Protein AF-A0A510UDM4-F1 (afdb_monomer)

Radius of gyration: 27.6 Å; Cα contacts (8 Å, |Δi|>4): 77; chains: 1; bounding box: 66×25×94 Å

Solvent-accessible surface area (backbone atoms only — not comparable to full-atom values): 9998 Å² total; per-residue (Å²): 141,76,92,75,86,78,80,75,85,73,79,57,67,63,74,60,50,50,60,53,49,51,52,50,52,50,39,50,48,54,46,50,49,54,48,52,52,51,48,54,51,49,53,55,50,52,53,49,51,53,50,49,52,50,52,49,52,55,44,66,68,38,94,79,64,41,73,66,65,49,45,69,53,44,54,62,54,51,53,54,48,51,52,51,46,50,54,45,21,74,74,70,74,47,72,51,63,56,72,64,62,54,49,49,68,64,55,47,61,65,54,48,72,72,46,95,63,71,42,70,58,55,52,50,56,49,49,49,53,53,55,49,46,37,51,52,44,48,50,50,51,50,68,68,40,52,66,53,48,39,53,44,54,53,60,76,40,39,66,61,50,50,48,52,51,49,52,53,51,51,60,60,72,77,107

Secondary structure (DSSP, 8-state):
------------THHHHHHHHHHHHHHHHHHHHHHHHHHHHHHHHHHHHHHHHHHHHHHHHSTT--HHHHHHHHHHHHHHHHHHHHHHHHHHSS-SS-HHHHHHHHHHHHHHHH--S-HHHHHHHHHHHHHHHHHHHHHHHHHHHHHHHHHHHHHHTHHHHHHHHHHHHHHHH--

Foldseek 3Di:
DDDDPPPPPPVPVCLVVVLVVVLLVVLLVVLVVLLVVLVVLLVVLLVLLVVLLVVLVVLLPPPPRDPVVNCVSLVVSLVVSVVSQVVSCVSLVFGLADPVLSVCSNPVSVVLSVDPDPSVVVSVVSSVVRNVSNVVRSVVSCVPCSVVSSVVVCVVCVVVSVVVSVVSVVVVVVD

Organism: Aliivibrio fischeri (NCBI:txid668)

pLDDT: mean 77.47, std 11.86, range [38.47, 91.38]

Sequence (175 aa):
MTDLITSSNSFHPTLFLTPLGWIFVLAVNIVGFRRAELSRIKDKVFSQVEELFVDIKDKISERSCTENSLDDLLAPRITLLELRVNQFVRKSGFELLSSESISEMRDKPFQWLNETGNFERMISDFEYKILEEIEKKYSKWLFERWWQSAFRIIKDNWKSIAIVVMCLLFSLYLF

Structure (mmCIF, N/CA/C/O backbone):
data_AF-A0A510UDM4-F1
#
_entry.id   AF-A0A510UDM4-F1
#
loop_
_atom_site.group_PDB
_atom_site.id
_atom_site.type_symbol
_atom_site.label_atom_id
_atom_site.label_alt_id
_atom_site.label_comp_id
_atom_site.label_asym_id
_atom_site.label_entity_id
_atom_site.label_seq_id
_atom_site.pdbx_PDB_ins_code
_atom_site.Cartn_x
_atom_site.Cartn_y
_atom_site.Cartn_z
_atom_site.occupancy
_atom_site.B_iso_or_equiv
_atom_site.auth_seq_id
_atom_site.auth_comp_id
_atom_site.auth_asym_id
_atom_site.auth_atom_id
_atom_site.pdbx_PDB_model_num
ATOM 1 N N . MET A 1 1 ? 41.902 14.100 -64.615 1.00 40.62 1 MET A N 1
ATOM 2 C CA . MET A 1 1 ? 42.326 12.807 -64.035 1.00 40.62 1 MET A CA 1
ATOM 3 C C . MET A 1 1 ? 43.106 13.147 -62.781 1.00 40.62 1 MET A C 1
ATOM 5 O O . MET A 1 1 ? 44.174 13.712 -62.918 1.00 40.62 1 MET A O 1
ATOM 9 N N . THR A 1 2 ? 42.615 12.982 -61.565 1.00 38.47 2 THR A N 1
ATOM 10 C CA . THR A 1 2 ? 41.546 12.121 -61.051 1.00 38.47 2 THR A CA 1
ATOM 11 C C . THR A 1 2 ? 41.068 12.735 -59.741 1.00 38.47 2 THR A C 1
ATOM 13 O O . THR A 1 2 ? 41.872 12.903 -58.826 1.00 38.47 2 THR A O 1
ATOM 16 N N . ASP A 1 3 ? 39.775 13.041 -59.659 1.00 41.97 3 ASP A N 1
ATOM 17 C CA . ASP A 1 3 ? 39.080 13.149 -58.384 1.00 41.97 3 ASP A CA 1
ATOM 18 C C . ASP A 1 3 ? 39.199 11.805 -57.665 1.00 41.97 3 ASP A C 1
ATOM 20 O O . ASP A 1 3 ? 38.867 10.762 -58.230 1.00 41.97 3 ASP A O 1
ATOM 24 N N . LEU A 1 4 ? 39.681 11.815 -56.428 1.00 40.34 4 LEU A N 1
ATOM 25 C CA . LEU A 1 4 ? 39.532 10.683 -55.523 1.00 40.34 4 LEU A CA 1
ATOM 26 C C . LEU A 1 4 ? 39.230 11.235 -54.139 1.00 40.34 4 LEU A C 1
ATOM 28 O O . LEU A 1 4 ? 40.093 11.473 -53.301 1.00 40.34 4 LEU A O 1
ATOM 32 N N . ILE A 1 5 ? 37.932 11.476 -53.981 1.00 47.09 5 ILE A N 1
ATOM 33 C CA . ILE A 1 5 ? 37.200 11.613 -52.733 1.00 47.09 5 ILE A CA 1
ATOM 34 C C . ILE A 1 5 ? 37.574 10.415 -51.852 1.00 47.09 5 ILE A C 1
ATOM 36 O O . ILE A 1 5 ? 37.027 9.324 -51.998 1.00 47.09 5 ILE A O 1
ATOM 40 N N . THR A 1 6 ? 38.510 10.597 -50.927 1.00 40.25 6 THR A N 1
ATOM 41 C CA . THR A 1 6 ? 38.659 9.699 -49.782 1.00 40.25 6 THR A CA 1
ATOM 42 C C . THR A 1 6 ? 37.684 10.154 -48.708 1.00 40.25 6 THR A C 1
ATOM 44 O O . THR A 1 6 ? 38.025 10.844 -47.753 1.00 40.25 6 THR A O 1
ATOM 47 N N . SER A 1 7 ? 36.427 9.752 -48.902 1.00 45.44 7 SER A N 1
ATOM 48 C CA . SER A 1 7 ? 35.454 9.602 -47.825 1.00 45.44 7 SER A CA 1
ATOM 49 C C . SER A 1 7 ? 36.038 8.622 -46.802 1.00 45.44 7 SER A C 1
ATOM 51 O O . SER A 1 7 ? 36.000 7.404 -46.985 1.00 45.44 7 SER A O 1
ATOM 53 N N . SER A 1 8 ? 36.663 9.143 -45.746 1.00 45.59 8 SER A N 1
ATOM 54 C CA . SER A 1 8 ? 36.931 8.355 -44.552 1.00 45.59 8 SER A CA 1
ATOM 55 C C . SER A 1 8 ? 35.665 8.386 -43.703 1.00 45.59 8 SER A C 1
ATOM 57 O O . SER A 1 8 ? 35.345 9.372 -43.047 1.00 45.59 8 SER A O 1
ATOM 59 N N . ASN A 1 9 ? 34.916 7.285 -43.755 1.00 51.34 9 ASN A N 1
ATOM 60 C CA . ASN A 1 9 ? 33.795 6.988 -42.871 1.00 51.34 9 ASN A CA 1
ATOM 61 C C . ASN A 1 9 ? 34.248 7.038 -41.399 1.00 51.34 9 ASN A C 1
ATOM 63 O O . ASN A 1 9 ? 34.577 6.013 -40.800 1.00 51.34 9 ASN A O 1
ATOM 67 N N . SER A 1 10 ? 34.269 8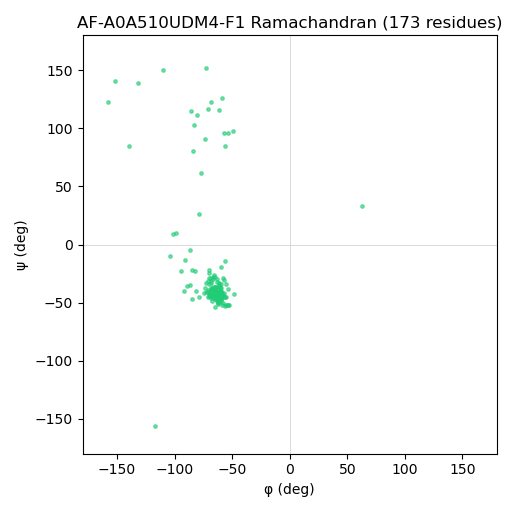.223 -40.791 1.00 50.19 10 SER A N 1
ATOM 68 C CA . SER A 1 10 ? 34.348 8.368 -39.344 1.00 50.19 10 SER A CA 1
ATOM 69 C C . SER A 1 10 ? 32.982 7.999 -38.776 1.00 50.19 10 SER A C 1
ATOM 71 O O . SER A 1 10 ? 32.087 8.837 -38.674 1.00 50.19 10 SER A O 1
ATOM 73 N N . PHE A 1 11 ? 32.805 6.719 -38.442 1.00 54.66 11 PHE A N 1
ATOM 74 C CA . PHE A 1 11 ? 31.681 6.236 -37.643 1.00 54.66 11 PHE A CA 1
ATOM 75 C C . PHE A 1 11 ? 31.634 7.045 -36.339 1.00 54.66 11 PHE A C 1
ATOM 77 O O . PHE A 1 11 ? 32.37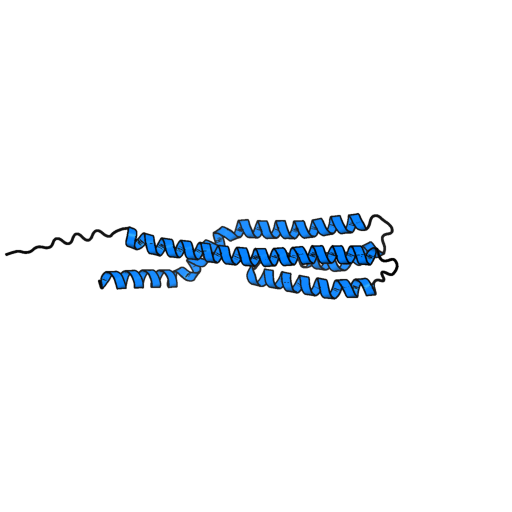7 6.773 -35.396 1.00 54.66 11 PHE A O 1
ATOM 84 N N . HIS A 1 12 ? 30.809 8.092 -36.299 1.00 57.00 12 HIS A N 1
ATOM 85 C CA . HIS A 1 12 ? 30.703 8.953 -35.132 1.00 57.00 12 HIS A CA 1
ATOM 86 C C . HIS A 1 12 ? 30.002 8.173 -34.006 1.00 57.00 12 HIS A C 1
ATOM 88 O O . HIS A 1 12 ? 28.824 7.833 -34.147 1.00 57.00 12 HIS A O 1
ATOM 94 N N . PRO A 1 13 ? 30.668 7.904 -32.865 1.00 60.28 13 PRO A N 1
ATOM 95 C CA . PRO A 1 13 ? 30.076 7.144 -31.758 1.00 60.28 13 PRO A CA 1
ATOM 96 C C . PRO A 1 13 ? 28.814 7.816 -31.186 1.00 60.28 13 PRO A C 1
ATOM 98 O O . PRO A 1 13 ? 27.973 7.161 -30.572 1.00 60.28 13 PRO A O 1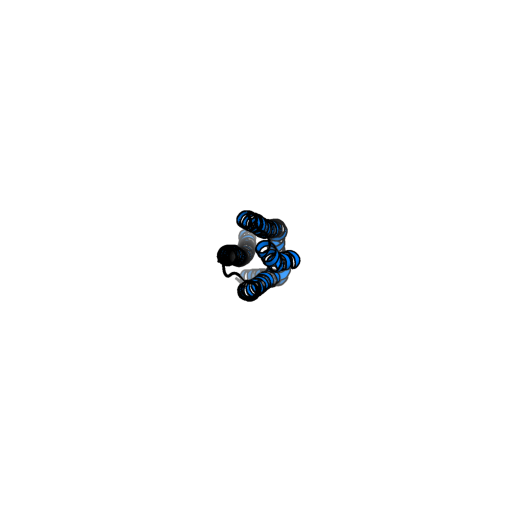
ATOM 101 N N . THR A 1 14 ? 28.637 9.115 -31.445 1.00 61.19 14 THR A N 1
ATOM 102 C CA . THR A 1 14 ? 27.460 9.909 -31.079 1.00 61.19 14 THR A CA 1
ATOM 103 C C . THR A 1 14 ? 26.170 9.436 -31.757 1.00 61.19 14 THR A C 1
ATOM 105 O O . THR A 1 14 ? 25.110 9.542 -31.141 1.00 61.19 14 THR A O 1
ATOM 108 N N . LEU A 1 15 ? 26.230 8.849 -32.960 1.00 62.28 15 LEU A N 1
ATOM 109 C CA . LEU A 1 15 ? 25.051 8.331 -33.673 1.00 62.28 15 LEU A CA 1
ATOM 110 C C . LEU A 1 15 ? 24.437 7.102 -32.990 1.00 62.28 15 LEU A C 1
ATOM 112 O O . LEU A 1 15 ? 23.227 6.907 -33.051 1.00 62.28 15 LEU A O 1
ATOM 116 N N . PHE A 1 16 ? 25.251 6.314 -32.284 1.00 63.19 16 PHE A N 1
ATOM 117 C CA . PHE A 1 16 ? 24.788 5.154 -31.519 1.00 63.19 16 PHE A CA 1
ATOM 118 C C . PHE A 1 16 ? 24.468 5.516 -30.069 1.00 63.19 16 PHE A C 1
ATOM 120 O O . PHE A 1 16 ? 23.457 5.062 -29.531 1.00 63.19 16 PHE A O 1
ATOM 127 N N . LEU A 1 17 ? 25.289 6.364 -29.438 1.00 67.88 17 LEU A N 1
ATOM 128 C CA . LEU A 1 17 ? 25.085 6.756 -28.041 1.00 67.88 17 LEU A CA 1
ATOM 129 C C . LEU A 1 17 ? 23.786 7.540 -27.827 1.00 67.88 17 LEU A C 1
ATOM 131 O O . LEU A 1 17 ? 23.135 7.363 -26.802 1.00 67.88 17 LEU A O 1
ATOM 135 N N . THR A 1 18 ? 23.401 8.393 -28.777 1.00 74.19 18 THR A N 1
ATOM 136 C CA . THR A 1 18 ? 22.235 9.275 -28.623 1.00 74.19 18 THR A CA 1
ATOM 137 C C . THR A 1 18 ? 20.907 8.508 -28.529 1.00 74.19 18 THR A C 1
ATOM 139 O O . THR A 1 18 ? 20.195 8.700 -27.541 1.00 74.19 18 THR A O 1
ATOM 142 N N . PRO A 1 19 ? 20.544 7.608 -29.467 1.00 73.25 19 PRO A N 1
ATOM 143 C CA . PRO A 1 19 ? 19.304 6.836 -29.354 1.00 73.25 19 PRO A CA 1
ATOM 144 C C . PRO A 1 19 ? 19.315 5.881 -28.154 1.00 73.25 19 PRO A C 1
ATOM 146 O O . PRO A 1 19 ? 18.302 5.768 -27.465 1.00 73.25 19 PRO A O 1
ATOM 149 N N . LEU A 1 20 ? 20.457 5.251 -27.844 1.00 71.62 20 LEU A N 1
ATOM 150 C CA . LEU A 1 20 ? 20.612 4.425 -26.639 1.00 71.62 20 LEU A CA 1
ATOM 151 C C . LEU A 1 20 ? 20.372 5.234 -25.356 1.00 71.62 20 LEU A C 1
ATOM 153 O O . LEU A 1 20 ? 19.682 4.761 -24.452 1.00 71.62 20 LEU A O 1
ATOM 157 N N . GLY A 1 21 ? 20.877 6.468 -25.301 1.00 76.44 21 GLY A N 1
ATOM 158 C CA . GLY A 1 21 ? 20.623 7.404 -24.210 1.00 76.44 21 GLY A CA 1
ATOM 159 C C . GLY A 1 21 ? 19.135 7.725 -24.052 1.00 76.44 21 GLY A C 1
ATOM 160 O O . GLY A 1 21 ? 18.607 7.639 -22.946 1.00 76.44 21 GLY A O 1
ATOM 161 N N . TRP A 1 22 ? 18.424 8.006 -25.148 1.00 79.00 22 TRP A N 1
ATOM 162 C CA . TRP A 1 22 ? 16.976 8.257 -25.114 1.00 79.00 22 TRP A CA 1
ATOM 163 C C . TRP A 1 22 ? 16.165 7.041 -24.665 1.00 79.00 22 TRP A C 1
ATOM 165 O O . TRP A 1 22 ? 15.235 7.185 -23.872 1.00 79.00 22 TRP A O 1
ATOM 175 N N . ILE A 1 23 ? 16.533 5.838 -25.113 1.00 75.25 23 ILE A N 1
ATOM 176 C CA . ILE A 1 23 ? 15.900 4.587 -24.674 1.00 75.25 23 ILE A CA 1
ATOM 177 C C . ILE A 1 23 ? 16.100 4.383 -23.170 1.00 75.25 23 ILE A C 1
ATOM 179 O O . ILE A 1 23 ? 15.153 4.037 -22.462 1.00 75.25 23 ILE A O 1
ATOM 183 N N . PHE A 1 24 ? 17.310 4.632 -22.668 1.00 78.00 24 PHE A N 1
ATOM 184 C CA . PHE A 1 24 ? 17.600 4.550 -21.241 1.00 78.00 24 PHE A CA 1
ATOM 185 C C . PHE A 1 24 ? 16.777 5.566 -20.436 1.00 78.00 24 PHE A C 1
ATOM 187 O O . PHE A 1 24 ? 16.134 5.193 -19.455 1.00 78.00 24 PHE A O 1
ATOM 194 N N . VAL A 1 25 ? 16.721 6.825 -20.880 1.00 81.56 25 VAL A N 1
ATOM 195 C CA . VAL A 1 25 ? 15.910 7.877 -20.242 1.00 81.56 25 VAL A CA 1
ATOM 196 C C . VAL A 1 25 ? 14.425 7.505 -20.230 1.00 81.56 25 VAL A C 1
ATOM 198 O O . VAL A 1 25 ? 13.768 7.643 -19.199 1.00 81.56 25 VAL A O 1
ATOM 201 N N . LEU A 1 26 ? 13.891 6.976 -21.334 1.00 79.62 26 LEU A N 1
ATOM 202 C CA . LEU A 1 26 ? 12.508 6.496 -21.400 1.00 79.62 26 LEU A CA 1
ATOM 203 C C . LEU A 1 26 ? 12.259 5.338 -20.429 1.00 79.62 26 LEU A C 1
ATOM 205 O O . LEU A 1 26 ? 11.259 5.351 -19.714 1.00 79.62 26 LEU A O 1
ATOM 209 N N . ALA A 1 27 ? 13.171 4.366 -20.354 1.00 75.25 27 ALA A N 1
ATOM 210 C CA . ALA A 1 27 ? 13.053 3.247 -19.424 1.00 75.25 27 ALA A CA 1
ATOM 211 C C . ALA A 1 27 ? 13.023 3.728 -17.964 1.00 75.25 27 ALA A C 1
ATOM 213 O O . ALA A 1 27 ? 12.153 3.314 -17.194 1.00 75.25 27 ALA A O 1
ATOM 214 N N . VAL A 1 28 ? 13.918 4.650 -17.597 1.00 78.31 28 VAL A N 1
ATOM 215 C CA . VAL A 1 28 ? 13.943 5.265 -16.262 1.00 78.31 28 VAL A CA 1
ATOM 216 C C . VAL A 1 28 ? 12.651 6.038 -15.988 1.00 78.31 28 VAL A C 1
ATOM 218 O O . VAL A 1 28 ? 12.073 5.884 -14.911 1.00 78.31 28 VAL A O 1
ATOM 221 N N . ASN A 1 29 ? 12.140 6.797 -16.960 1.00 81.38 29 ASN A N 1
ATOM 222 C CA . ASN A 1 29 ? 10.885 7.539 -16.821 1.00 81.38 29 ASN A CA 1
ATOM 223 C C . ASN A 1 29 ? 9.673 6.623 -16.619 1.00 81.38 29 ASN A C 1
ATOM 225 O O . ASN A 1 29 ? 8.844 6.897 -15.755 1.00 81.38 29 ASN A O 1
ATOM 229 N N . ILE A 1 30 ? 9.573 5.514 -17.357 1.00 79.50 30 ILE A N 1
ATOM 230 C CA . ILE A 1 30 ? 8.474 4.546 -17.201 1.00 79.50 30 ILE A CA 1
ATOM 231 C C . ILE A 1 30 ? 8.508 3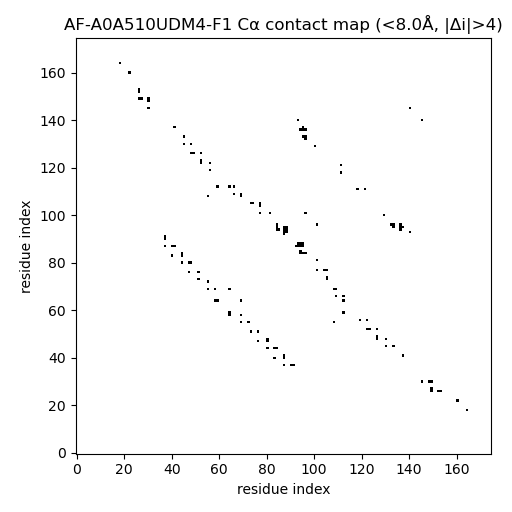.916 -15.803 1.00 79.50 30 ILE A C 1
ATOM 233 O O . ILE A 1 30 ? 7.473 3.795 -15.145 1.00 79.50 30 ILE A O 1
ATOM 237 N N . VAL A 1 31 ? 9.694 3.536 -15.318 1.00 77.25 31 VAL A N 1
ATOM 238 C CA . VAL A 1 31 ? 9.859 3.009 -13.954 1.00 77.25 31 VAL A CA 1
ATOM 239 C C . VAL A 1 31 ? 9.505 4.069 -12.914 1.00 77.25 31 VAL A C 1
ATOM 241 O O . VAL A 1 31 ? 8.791 3.768 -11.956 1.00 77.25 31 VAL A O 1
ATOM 244 N N . GLY A 1 32 ? 9.953 5.308 -13.118 1.00 80.88 32 GLY A N 1
ATOM 245 C CA . GLY A 1 32 ? 9.621 6.449 -12.270 1.00 80.88 32 GLY A CA 1
ATOM 246 C C . GLY A 1 32 ? 8.115 6.700 -12.197 1.00 80.88 32 GLY A C 1
ATOM 247 O O . GLY A 1 32 ? 7.574 6.849 -11.103 1.00 80.88 32 GLY A O 1
ATOM 248 N N . PHE A 1 33 ? 7.419 6.651 -13.335 1.00 80.69 33 PHE A N 1
ATOM 249 C CA . PHE A 1 33 ? 5.967 6.806 -13.402 1.00 80.69 33 PHE A CA 1
ATOM 250 C C . PHE A 1 33 ? 5.236 5.684 -12.659 1.00 80.69 33 PHE A C 1
ATOM 252 O O . PHE A 1 33 ? 4.394 5.962 -11.807 1.00 80.69 33 PHE A O 1
ATOM 259 N N . ARG A 1 34 ? 5.604 4.416 -12.902 1.00 78.88 34 ARG A N 1
ATOM 260 C CA . ARG A 1 34 ? 5.017 3.269 -12.186 1.00 78.88 34 ARG A CA 1
ATOM 261 C C . ARG A 1 34 ? 5.242 3.363 -10.680 1.00 78.88 34 ARG A C 1
ATOM 263 O O . ARG A 1 34 ? 4.338 3.062 -9.907 1.00 78.88 34 ARG A O 1
ATOM 270 N N . ARG A 1 35 ? 6.429 3.803 -10.252 1.00 83.06 35 ARG A N 1
ATOM 271 C CA . ARG A 1 35 ? 6.733 4.049 -8.838 1.00 83.06 35 ARG A CA 1
ATOM 272 C C . ARG A 1 35 ? 5.849 5.154 -8.269 1.00 83.06 35 ARG A C 1
ATOM 274 O O . ARG A 1 35 ? 5.284 4.965 -7.200 1.00 83.06 35 ARG A O 1
ATOM 281 N N . ALA A 1 36 ? 5.726 6.285 -8.958 1.00 84.81 36 ALA A N 1
ATOM 282 C CA . ALA A 1 36 ? 4.895 7.395 -8.501 1.00 84.81 36 ALA A CA 1
ATOM 283 C C . ALA A 1 36 ? 3.421 6.980 -8.376 1.00 84.81 36 ALA A C 1
ATOM 285 O O . ALA A 1 36 ? 2.754 7.326 -7.404 1.00 84.81 36 ALA A O 1
ATOM 286 N N . GLU A 1 37 ? 2.919 6.191 -9.326 1.00 83.12 37 GLU A N 1
ATOM 287 C CA . GLU A 1 37 ? 1.564 5.650 -9.281 1.00 83.12 37 GLU A CA 1
ATOM 288 C C . GLU A 1 37 ? 1.364 4.690 -8.101 1.00 83.12 37 GLU A C 1
ATOM 290 O O . GLU A 1 37 ? 0.390 4.819 -7.361 1.00 83.12 37 GLU A O 1
ATOM 295 N N . LEU A 1 38 ? 2.299 3.761 -7.883 1.00 84.25 38 LEU A N 1
ATOM 296 C CA . LEU A 1 38 ? 2.234 2.823 -6.762 1.00 84.25 38 LEU A CA 1
ATOM 297 C C . LEU A 1 38 ? 2.388 3.521 -5.409 1.00 84.25 38 LEU A C 1
ATOM 299 O O . LEU A 1 38 ? 1.681 3.156 -4.476 1.00 84.25 38 LEU A O 1
ATOM 303 N N . SER A 1 39 ? 3.225 4.558 -5.322 1.00 86.31 39 SER A N 1
ATOM 304 C CA . SER A 1 39 ? 3.326 5.412 -4.135 1.00 86.31 39 SER A CA 1
ATOM 305 C C . SER A 1 39 ? 1.987 6.074 -3.832 1.00 86.31 39 SER A C 1
ATOM 307 O O . SER A 1 39 ? 1.498 5.963 -2.720 1.00 86.31 39 SER A O 1
ATOM 309 N N . ARG A 1 40 ? 1.319 6.656 -4.838 1.00 88.00 40 ARG A N 1
ATOM 310 C CA . ARG A 1 40 ? -0.011 7.261 -4.649 1.00 88.00 40 ARG A CA 1
ATOM 311 C C . ARG A 1 40 ? -1.058 6.258 -4.171 1.00 88.00 40 ARG A C 1
ATOM 313 O O . ARG A 1 40 ? -1.948 6.624 -3.413 1.00 88.00 40 ARG A O 1
ATOM 320 N N . ILE A 1 41 ? -1.004 5.013 -4.648 1.00 84.88 41 ILE A N 1
ATOM 321 C CA . ILE A 1 41 ? -1.919 3.961 -4.184 1.00 84.88 41 ILE A CA 1
ATOM 322 C C . ILE A 1 41 ? -1.579 3.567 -2.743 1.00 84.88 41 ILE A C 1
ATOM 324 O O . ILE A 1 41 ? -2.500 3.447 -1.940 1.00 84.88 41 ILE A O 1
ATOM 328 N N . LYS A 1 42 ? -0.289 3.433 -2.404 1.00 89.38 42 LYS A N 1
ATOM 329 C CA . LYS A 1 42 ? 0.178 3.196 -1.030 1.00 89.38 42 LYS A CA 1
ATOM 330 C C . LYS A 1 42 ? -0.336 4.281 -0.087 1.00 89.38 42 LYS A C 1
ATOM 332 O O . LYS A 1 42 ? -0.976 3.951 0.899 1.00 89.38 42 LYS A O 1
ATOM 337 N N . ASP A 1 43 ? -0.130 5.550 -0.427 1.00 88.69 43 ASP A N 1
ATOM 338 C CA . ASP A 1 43 ? -0.539 6.690 0.403 1.00 88.69 43 ASP A CA 1
ATOM 339 C C . ASP A 1 43 ? -2.063 6.706 0.619 1.00 88.69 43 ASP A C 1
ATOM 341 O O . ASP A 1 43 ? -2.543 6.970 1.716 1.00 88.69 43 ASP A O 1
ATOM 345 N N . LYS A 1 44 ? -2.843 6.331 -0.404 1.00 88.44 44 LYS A N 1
ATOM 346 C CA . LYS A 1 44 ? -4.303 6.176 -0.289 1.00 88.44 44 LYS A CA 1
ATOM 347 C C . LYS A 1 44 ? -4.741 5.010 0.594 1.00 88.44 44 LYS A C 1
ATOM 349 O O . LYS A 1 44 ? -5.821 5.088 1.170 1.00 88.44 44 LYS A O 1
ATOM 354 N N . VAL A 1 45 ? -3.985 3.914 0.617 1.00 87.69 45 VAL A N 1
ATOM 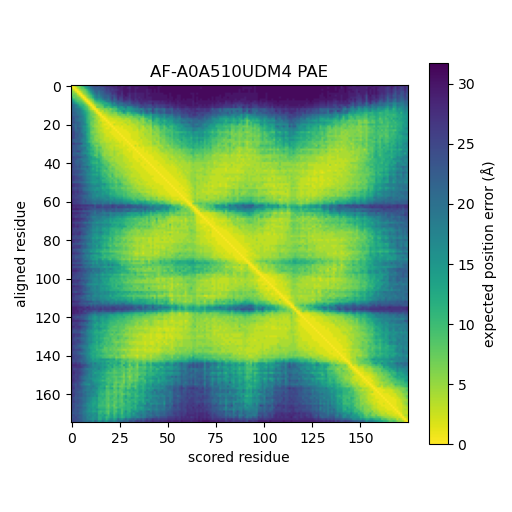355 C CA . VAL A 1 45 ? -4.235 2.780 1.520 1.00 87.69 45 VAL A CA 1
ATOM 356 C C . VAL A 1 45 ? -3.878 3.191 2.945 1.00 87.69 45 VAL A C 1
ATOM 358 O O . VAL A 1 45 ? -4.678 2.979 3.842 1.00 87.69 45 VAL A O 1
ATOM 361 N N . PHE A 1 46 ? -2.736 3.853 3.127 1.00 89.12 46 PHE A N 1
ATOM 362 C CA . PHE A 1 46 ? -2.267 4.363 4.414 1.00 89.12 46 PHE A CA 1
ATOM 363 C C . PHE A 1 46 ? -3.305 5.290 5.061 1.00 89.12 46 PHE A C 1
ATOM 365 O O . PHE A 1 46 ? -3.783 5.009 6.151 1.00 89.12 46 PHE A O 1
ATOM 372 N N . SER A 1 47 ? -3.765 6.300 4.319 1.00 89.69 47 SER A N 1
ATOM 373 C CA . SER A 1 47 ? -4.804 7.229 4.779 1.00 89.69 47 SER A CA 1
ATOM 374 C C . SER A 1 47 ? -6.141 6.541 5.084 1.00 89.69 47 SER A C 1
ATOM 376 O O . SER A 1 47 ? -6.829 6.947 6.009 1.00 89.69 47 SER A O 1
ATOM 378 N N . GLN A 1 48 ? -6.520 5.484 4.354 1.00 88.81 48 GLN A N 1
ATOM 379 C CA . GLN A 1 48 ? -7.733 4.723 4.683 1.00 88.81 48 GLN A CA 1
ATOM 380 C C . GLN A 1 48 ? -7.606 3.912 5.966 1.00 88.81 48 GLN A C 1
ATOM 382 O O . GLN A 1 48 ? -8.607 3.713 6.646 1.00 88.81 48 GLN A O 1
ATOM 387 N N . VAL A 1 49 ? -6.410 3.398 6.250 1.00 88.69 49 VAL A N 1
ATOM 388 C CA . VAL A 1 49 ? -6.136 2.668 7.487 1.00 88.69 49 VAL A CA 1
ATOM 389 C C . VAL A 1 49 ? -6.185 3.634 8.669 1.00 88.69 49 VAL A C 1
ATOM 391 O O . VAL A 1 49 ? -6.877 3.345 9.638 1.00 88.69 49 VAL A O 1
ATOM 394 N N . GLU A 1 50 ? -5.544 4.800 8.560 1.00 90.00 50 GLU A N 1
ATOM 395 C CA . GLU A 1 50 ? -5.620 5.857 9.580 1.00 90.00 50 GLU A CA 1
ATOM 396 C C . GLU A 1 50 ? -7.073 6.301 9.821 1.00 90.00 50 GLU A C 1
ATOM 398 O O . GLU A 1 50 ? -7.546 6.283 10.954 1.00 90.00 50 GLU A O 1
ATOM 403 N N . GLU A 1 51 ? -7.824 6.623 8.757 1.00 90.38 51 GLU A N 1
ATOM 404 C CA . GLU A 1 51 ? -9.247 6.981 8.867 1.00 90.38 51 GLU A CA 1
ATOM 405 C C . GLU A 1 51 ? -10.069 5.878 9.543 1.00 90.38 51 GLU A C 1
ATOM 407 O O . GLU A 1 51 ? -10.913 6.173 10.383 1.00 90.38 51 GLU A O 1
ATOM 412 N N . LEU A 1 52 ? -9.821 4.608 9.204 1.00 88.00 52 LEU A N 1
ATOM 413 C CA . LEU A 1 52 ? -10.521 3.480 9.813 1.00 88.00 52 LEU A CA 1
ATOM 414 C C . LEU A 1 52 ? -10.275 3.421 11.325 1.00 88.00 52 LEU A C 1
ATOM 416 O O . LEU A 1 52 ? -11.219 3.212 12.080 1.00 88.00 52 LEU A O 1
ATOM 420 N N . PHE A 1 53 ? -9.032 3.589 11.778 1.00 87.69 53 PHE A N 1
ATOM 421 C CA . PHE A 1 53 ? -8.714 3.514 13.205 1.00 87.69 53 PHE A CA 1
ATOM 422 C C . PHE A 1 53 ? -9.205 4.725 13.995 1.00 87.69 53 PHE A C 1
ATOM 424 O O . PHE A 1 53 ? -9.638 4.553 15.136 1.00 87.69 53 PHE A O 1
ATOM 431 N N . VAL A 1 54 ? -9.224 5.912 13.386 1.00 88.69 54 VAL A N 1
ATOM 432 C CA . VAL A 1 54 ? -9.889 7.092 13.958 1.00 88.69 54 VAL A CA 1
ATOM 433 C C . VAL A 1 54 ? -11.388 6.831 14.111 1.00 88.69 54 VAL A C 1
ATOM 435 O O . VAL A 1 54 ? -11.914 6.961 15.214 1.00 88.69 54 VAL A O 1
ATOM 438 N N . ASP A 1 55 ? -12.048 6.361 13.050 1.00 86.62 55 ASP A N 1
ATOM 439 C CA . ASP A 1 55 ? -13.477 6.034 13.058 1.00 86.62 55 ASP A CA 1
ATOM 440 C C . ASP A 1 55 ? -13.799 4.955 14.119 1.00 86.62 55 ASP A C 1
ATOM 442 O O . ASP A 1 55 ? -14.776 5.079 14.857 1.00 86.62 55 ASP A O 1
ATOM 446 N N . ILE A 1 56 ? -12.965 3.911 14.248 1.00 86.00 56 ILE A N 1
ATOM 447 C CA . ILE A 1 56 ? -13.106 2.867 15.282 1.00 86.00 56 ILE A CA 1
ATOM 448 C C . ILE A 1 56 ? -12.945 3.461 16.683 1.00 86.00 56 ILE A C 1
ATOM 450 O O . ILE A 1 56 ? -13.737 3.146 17.574 1.00 86.00 56 ILE A O 1
ATOM 454 N N . LYS A 1 57 ? -11.932 4.308 16.898 1.00 85.38 57 LYS A N 1
ATOM 455 C CA . LYS A 1 57 ? -11.673 4.940 18.195 1.00 85.38 57 LYS A CA 1
ATOM 456 C C . LYS A 1 57 ? -12.852 5.808 18.623 1.00 85.38 57 LYS A C 1
ATOM 458 O O . LYS A 1 57 ? -13.306 5.696 19.765 1.00 85.38 57 LYS A O 1
ATOM 463 N N . ASP A 1 58 ? -13.364 6.625 17.710 1.00 85.81 58 ASP A N 1
ATOM 464 C CA . ASP A 1 58 ? -14.512 7.492 17.956 1.00 85.81 58 ASP A CA 1
ATOM 465 C C . ASP A 1 58 ? -15.760 6.655 18.250 1.00 85.81 58 ASP A C 1
ATOM 467 O O . ASP A 1 58 ? -16.461 6.907 19.232 1.00 85.81 58 ASP A O 1
ATOM 471 N N . LYS A 1 59 ? -15.986 5.583 17.477 1.00 83.56 59 LYS A N 1
ATOM 472 C CA . LYS A 1 59 ? -17.145 4.706 17.658 1.00 83.56 59 LYS A CA 1
ATOM 473 C C . LYS A 1 59 ? -17.111 3.929 18.968 1.00 83.56 59 LYS A C 1
ATOM 475 O O . LYS A 1 59 ? -18.134 3.850 19.633 1.00 83.56 59 LYS A O 1
ATOM 480 N N . ILE A 1 60 ? -15.965 3.382 19.370 1.00 82.12 60 ILE A N 1
ATOM 481 C CA . ILE A 1 60 ? -15.816 2.669 20.653 1.00 82.12 60 ILE A CA 1
ATOM 482 C C . ILE A 1 60 ? -15.936 3.638 21.840 1.00 82.12 60 ILE A C 1
ATOM 484 O O . ILE A 1 60 ? -16.452 3.264 22.892 1.00 82.12 60 ILE A O 1
ATOM 488 N N . SER A 1 61 ? -15.518 4.895 21.667 1.00 80.56 61 SER A N 1
ATOM 489 C CA . SER A 1 61 ? -15.665 5.935 22.692 1.00 80.56 61 SER A CA 1
ATOM 490 C C . SER A 1 61 ? -17.125 6.373 22.896 1.00 80.56 61 SER A C 1
ATOM 492 O O . SER A 1 61 ? -17.476 6.885 23.965 1.00 80.56 61 SER A O 1
ATOM 494 N N . GLU A 1 62 ? -18.007 6.159 21.912 1.00 83.81 62 GLU A N 1
ATOM 495 C CA . GLU A 1 62 ? -19.444 6.376 22.073 1.00 83.81 62 GLU A CA 1
ATOM 496 C C . GLU A 1 62 ? -20.048 5.341 23.038 1.00 83.81 62 GLU A C 1
ATOM 498 O O . GLU A 1 62 ? -20.052 4.137 22.790 1.00 83.81 62 GLU A O 1
ATOM 503 N N . ARG A 1 63 ? -20.681 5.821 24.119 1.00 61.91 63 ARG A N 1
ATOM 504 C CA . ARG A 1 63 ? -21.371 4.979 25.122 1.00 61.91 63 ARG A CA 1
ATOM 505 C C . ARG A 1 63 ? -22.461 4.051 24.558 1.00 61.91 63 ARG A C 1
ATOM 507 O O . ARG A 1 63 ? -22.928 3.181 25.285 1.00 61.91 63 ARG A O 1
ATOM 514 N N . SER A 1 64 ? -22.908 4.260 23.320 1.00 70.38 64 SER A N 1
ATOM 515 C CA . SER A 1 64 ? -23.936 3.466 22.634 1.00 70.38 64 SER A CA 1
ATOM 516 C C . SER A 1 64 ? -23.374 2.465 21.621 1.00 70.38 64 SER A C 1
ATOM 518 O O . SER A 1 64 ? -24.146 1.900 20.844 1.00 70.38 64 SER A O 1
ATOM 520 N N . CYS A 1 65 ? -22.054 2.266 21.580 1.00 73.06 65 CYS A N 1
ATOM 521 C CA . CYS A 1 65 ? -21.440 1.343 20.637 1.00 73.06 65 CYS A CA 1
ATOM 522 C C . CYS A 1 65 ? -21.952 -0.084 20.869 1.00 73.06 65 CYS A C 1
ATOM 524 O O . CYS A 1 65 ? -21.765 -0.675 21.930 1.00 73.06 65 CYS A O 1
ATOM 526 N N . THR A 1 66 ? -22.643 -0.616 19.865 1.00 78.50 66 THR A N 1
ATOM 527 C CA . THR A 1 66 ? -23.106 -2.007 19.813 1.00 78.50 66 THR A CA 1
ATOM 528 C C . THR A 1 66 ? -22.304 -2.735 18.741 1.00 78.50 66 THR A C 1
ATOM 530 O O . THR A 1 66 ? -21.940 -2.113 17.741 1.00 78.50 66 THR A O 1
ATOM 533 N N . GLU A 1 67 ? -22.087 -4.043 18.885 1.00 79.50 67 GLU A N 1
ATOM 534 C CA . GLU A 1 67 ? -21.384 -4.864 17.882 1.00 79.50 67 GLU A CA 1
ATOM 535 C C . GLU A 1 67 ? -21.921 -4.636 16.457 1.00 79.50 67 GLU A C 1
ATOM 537 O O . GLU A 1 67 ? -21.138 -4.414 15.541 1.00 79.50 67 GLU A O 1
ATOM 542 N N . ASN A 1 68 ? -23.244 -4.545 16.284 1.00 80.94 68 ASN A N 1
ATOM 543 C CA . ASN A 1 68 ? -23.865 -4.255 14.984 1.00 80.94 68 ASN A CA 1
ATOM 544 C C . ASN A 1 68 ? -23.441 -2.896 14.404 1.00 80.94 68 ASN A C 1
ATOM 546 O O . ASN A 1 68 ? -23.137 -2.792 13.224 1.00 80.94 68 ASN A O 1
ATOM 550 N N . SER A 1 69 ? -23.382 -1.853 15.238 1.00 79.94 69 SER A N 1
ATOM 551 C CA . SER A 1 69 ? -22.982 -0.512 14.788 1.00 79.94 69 SER A CA 1
ATOM 552 C C . SER A 1 69 ? -21.498 -0.421 14.431 1.00 79.94 69 SER A C 1
AT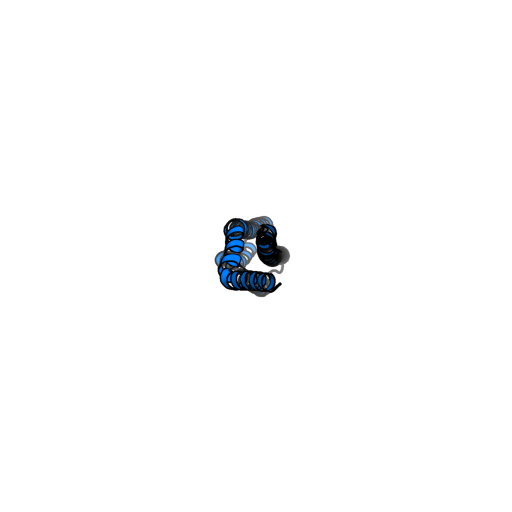OM 554 O O . SER A 1 69 ? -21.101 0.455 13.664 1.00 79.94 69 SER A O 1
ATOM 556 N N . LEU A 1 70 ? -20.686 -1.312 15.004 1.00 81.44 70 LEU A N 1
ATOM 557 C CA . LEU A 1 70 ? -19.270 -1.437 14.702 1.00 81.44 70 LEU A CA 1
ATOM 558 C C . LEU A 1 70 ? -19.059 -2.250 13.415 1.00 81.44 70 LEU A C 1
ATOM 560 O O . LEU A 1 70 ? -18.252 -1.848 12.582 1.00 81.44 70 LEU A O 1
ATOM 564 N N . ASP A 1 71 ? -19.825 -3.325 13.199 1.00 85.19 71 ASP A N 1
ATOM 565 C CA . ASP A 1 71 ? -19.803 -4.100 11.948 1.00 85.19 71 ASP A CA 1
ATOM 566 C C . ASP A 1 71 ? -20.292 -3.268 10.750 1.00 85.19 71 ASP A C 1
ATOM 568 O O . ASP A 1 71 ? -19.640 -3.258 9.706 1.00 85.19 71 ASP A O 1
ATOM 572 N N . ASP A 1 72 ? -21.351 -2.468 10.927 1.00 86.56 72 ASP A N 1
ATOM 573 C CA . ASP A 1 72 ? -21.854 -1.531 9.908 1.00 86.56 72 ASP A CA 1
ATOM 574 C C . ASP A 1 72 ? -20.791 -0.504 9.467 1.00 86.56 72 ASP A C 1
ATOM 576 O O . ASP A 1 72 ? -20.809 -0.031 8.328 1.00 86.56 72 ASP A O 1
ATOM 580 N N . LEU A 1 73 ? -19.847 -0.163 10.352 1.00 85.56 73 LEU A N 1
ATOM 581 C CA . LEU A 1 73 ? -18.720 0.727 10.065 1.00 85.56 73 LEU A CA 1
ATOM 582 C C . LEU A 1 73 ? -17.549 -0.037 9.429 1.00 85.56 73 LEU A C 1
ATOM 584 O O . LEU A 1 73 ? -16.991 0.402 8.418 1.00 85.56 73 LEU A O 1
ATOM 588 N N . LEU A 1 74 ? -17.184 -1.188 9.998 1.00 86.31 74 LEU A N 1
ATOM 589 C CA . LEU A 1 74 ? -16.046 -2.004 9.571 1.00 86.31 74 LEU A CA 1
ATOM 590 C C . LEU A 1 74 ? -16.261 -2.615 8.188 1.00 86.31 74 LEU A C 1
ATOM 592 O O . LEU A 1 74 ? -15.389 -2.497 7.327 1.00 86.31 74 LEU A O 1
ATOM 596 N N . ALA A 1 75 ? -17.412 -3.239 7.942 1.00 87.06 75 ALA A N 1
ATOM 597 C CA . ALA A 1 75 ? -17.694 -3.972 6.713 1.00 87.06 75 ALA A CA 1
ATOM 598 C C . ALA A 1 75 ? -17.464 -3.143 5.429 1.00 87.06 75 ALA A C 1
ATOM 600 O O . ALA A 1 75 ? -16.700 -3.594 4.562 1.00 87.06 75 ALA A O 1
ATOM 601 N N . PRO A 1 76 ? -18.031 -1.927 5.267 1.00 88.06 76 PRO A N 1
ATOM 602 C CA . PRO A 1 76 ? -17.800 -1.130 4.064 1.00 88.06 76 PRO A CA 1
ATOM 603 C C . PRO A 1 76 ? -16.356 -0.622 3.967 1.00 88.06 76 PRO A C 1
ATOM 605 O O . PRO A 1 76 ? -15.781 -0.611 2.875 1.00 88.06 76 PRO A O 1
ATOM 608 N N . ARG A 1 77 ? -15.740 -0.221 5.086 1.00 86.31 77 ARG A N 1
ATOM 609 C CA . ARG A 1 77 ? -14.376 0.329 5.100 1.00 86.31 77 ARG A CA 1
ATOM 610 C C . ARG A 1 77 ? -13.324 -0.734 4.786 1.00 86.31 77 ARG A C 1
ATOM 612 O O . ARG A 1 77 ? -12.452 -0.487 3.954 1.00 86.31 77 ARG A O 1
ATOM 619 N N . ILE A 1 78 ? -13.453 -1.925 5.367 1.00 88.56 78 ILE A N 1
ATOM 620 C CA . ILE A 1 78 ? -12.575 -3.071 5.104 1.00 88.56 78 ILE A CA 1
ATOM 621 C C . ILE A 1 78 ? -12.745 -3.555 3.665 1.00 88.56 78 ILE A C 1
ATOM 623 O O . ILE A 1 78 ? -11.749 -3.755 2.976 1.00 88.56 78 ILE A O 1
ATOM 627 N N . THR A 1 79 ? -13.976 -3.631 3.151 1.00 88.31 79 THR A N 1
ATOM 628 C CA . THR A 1 79 ? -14.215 -3.997 1.742 1.00 88.31 79 THR A CA 1
ATOM 629 C C . THR A 1 79 ? -13.542 -3.009 0.779 1.00 88.31 79 THR A C 1
ATOM 631 O O . THR A 1 79 ? -12.924 -3.399 -0.215 1.00 88.31 79 THR A O 1
ATOM 634 N N . LEU A 1 80 ? -13.624 -1.703 1.065 1.00 87.56 80 LEU A N 1
ATOM 635 C CA . LEU A 1 80 ? -12.937 -0.682 0.271 1.00 87.56 80 LEU A CA 1
ATOM 636 C C . LEU A 1 80 ? -11.412 -0.797 0.377 1.00 87.56 80 LEU A C 1
ATOM 638 O O . LEU A 1 80 ? -10.721 -0.607 -0.629 1.00 87.56 80 LEU A O 1
ATOM 642 N N . LEU A 1 81 ? -10.891 -1.102 1.566 1.00 87.50 81 LEU A N 1
ATOM 643 C CA . LEU A 1 81 ? -9.468 -1.327 1.801 1.00 87.50 81 LEU A CA 1
ATOM 644 C C . LEU A 1 81 ? -8.967 -2.538 1.001 1.00 87.50 81 LEU A C 1
ATOM 646 O O . LEU A 1 81 ? -8.006 -2.410 0.243 1.00 87.50 81 LEU A O 1
ATOM 650 N N . GLU A 1 82 ? -9.660 -3.676 1.079 1.00 87.00 82 GLU A N 1
ATOM 651 C CA . GLU A 1 82 ? -9.376 -4.890 0.304 1.00 87.00 82 GLU A CA 1
ATOM 652 C C . GLU A 1 82 ? -9.348 -4.613 -1.197 1.00 87.00 82 GLU A C 1
ATOM 654 O O . GLU A 1 82 ? -8.419 -5.025 -1.897 1.00 87.00 82 GLU A O 1
ATOM 659 N N . LEU A 1 83 ? -10.330 -3.861 -1.703 1.00 87.50 83 LEU A N 1
ATOM 660 C CA . LEU A 1 83 ? -10.379 -3.482 -3.110 1.00 87.50 83 LEU A CA 1
ATOM 661 C C . LEU A 1 83 ? -9.126 -2.692 -3.517 1.00 87.50 83 LEU A C 1
ATOM 663 O O . LEU A 1 83 ? -8.541 -2.969 -4.568 1.00 87.50 83 LEU A O 1
ATOM 667 N N . ARG A 1 84 ? -8.685 -1.724 -2.701 1.00 83.19 84 ARG A N 1
ATOM 668 C CA . ARG A 1 84 ? -7.484 -0.923 -2.999 1.00 83.19 84 ARG A CA 1
ATOM 669 C C . ARG A 1 84 ? -6.194 -1.723 -2.853 1.00 83.19 84 ARG A C 1
ATOM 671 O O . ARG A 1 84 ? -5.308 -1.586 -3.698 1.00 83.19 84 ARG A O 1
ATOM 678 N N . VAL A 1 85 ? -6.098 -2.594 -1.852 1.00 86.69 85 VAL A N 1
ATOM 679 C CA . VAL A 1 85 ? -4.964 -3.515 -1.698 1.00 86.69 85 VAL A CA 1
ATOM 680 C C . VAL A 1 85 ? -4.884 -4.448 -2.909 1.00 86.69 85 VAL A C 1
ATOM 682 O O . VAL A 1 85 ? -3.815 -4.595 -3.496 1.00 86.69 85 VAL A O 1
ATOM 685 N N . ASN A 1 86 ? -6.009 -4.986 -3.383 1.00 86.00 86 ASN A N 1
ATOM 686 C CA . ASN A 1 86 ? -6.055 -5.827 -4.581 1.00 86.00 86 ASN A CA 1
ATOM 687 C C . ASN A 1 86 ? -5.670 -5.044 -5.852 1.00 86.00 86 ASN A C 1
ATOM 689 O O . ASN A 1 86 ? -4.910 -5.532 -6.690 1.00 86.00 86 ASN A O 1
ATOM 693 N N . GLN A 1 87 ? -6.104 -3.785 -5.983 1.00 84.44 87 GLN A N 1
ATOM 694 C CA . GLN A 1 87 ? -5.636 -2.901 -7.060 1.00 84.44 87 GLN A CA 1
ATOM 695 C C . GLN A 1 87 ? -4.117 -2.694 -7.018 1.00 84.44 87 GLN A C 1
ATOM 697 O O . GLN A 1 87 ? -3.472 -2.716 -8.071 1.00 84.44 87 GLN A O 1
ATOM 702 N N . PHE A 1 88 ? -3.537 -2.524 -5.826 1.00 83.69 88 PHE A N 1
ATOM 703 C CA . PHE A 1 88 ? -2.090 -2.460 -5.656 1.00 83.69 88 PHE A CA 1
ATOM 704 C C . PHE A 1 88 ? -1.434 -3.769 -6.106 1.00 83.69 88 PHE A C 1
ATOM 706 O O . PHE A 1 88 ? -0.530 -3.724 -6.939 1.00 83.69 88 PHE A O 1
ATOM 713 N N . VAL A 1 89 ? -1.931 -4.922 -5.642 1.00 85.00 89 VAL A N 1
ATOM 714 C CA . VAL A 1 89 ? -1.402 -6.253 -5.994 1.00 85.00 89 VAL A CA 1
ATOM 715 C C . VAL A 1 89 ? -1.419 -6.479 -7.500 1.00 85.00 89 VAL A C 1
ATOM 717 O O . VAL A 1 89 ? -0.413 -6.899 -8.068 1.00 85.00 89 VAL A O 1
ATOM 720 N N . ARG A 1 90 ? -2.513 -6.132 -8.184 1.00 81.50 90 ARG A N 1
ATOM 721 C CA . ARG A 1 90 ? -2.614 -6.258 -9.646 1.00 81.50 90 ARG A CA 1
ATOM 722 C C . ARG A 1 90 ? -1.584 -5.408 -10.394 1.00 81.50 90 ARG A C 1
ATOM 724 O O . ARG A 1 90 ? -1.094 -5.835 -11.436 1.00 81.50 90 ARG A O 1
ATOM 731 N N . LYS A 1 91 ? -1.242 -4.218 -9.888 1.00 77.00 91 LYS A N 1
ATOM 732 C CA . LYS A 1 91 ? -0.299 -3.293 -10.549 1.00 77.00 91 LYS A CA 1
ATOM 733 C C . LYS A 1 91 ? 1.168 -3.555 -10.197 1.00 77.00 91 LYS A C 1
ATOM 735 O O . LYS A 1 91 ? 2.054 -3.362 -11.038 1.00 77.00 91 LYS A O 1
ATOM 740 N N . SER A 1 92 ? 1.438 -3.967 -8.961 1.00 74.75 92 SER A N 1
ATOM 741 C CA . SER A 1 92 ? 2.788 -4.190 -8.430 1.00 74.75 92 SER A CA 1
ATOM 742 C C . SER A 1 92 ? 3.245 -5.649 -8.546 1.00 74.75 92 SER A C 1
ATOM 744 O O . SER A 1 92 ? 4.454 -5.918 -8.548 1.00 74.75 92 SER A O 1
ATOM 746 N N . GLY A 1 93 ? 2.295 -6.586 -8.651 1.00 75.31 93 GLY A N 1
ATOM 747 C CA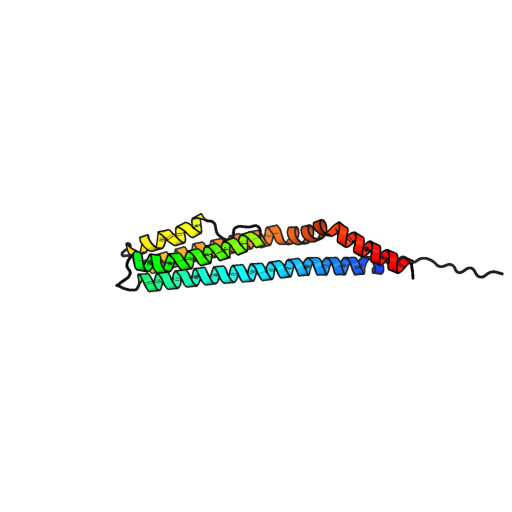 . GLY A 1 93 ? 2.520 -8.024 -8.524 1.00 75.31 93 GLY A CA 1
ATOM 748 C C . GLY A 1 93 ? 3.026 -8.409 -7.133 1.00 75.31 93 GLY A C 1
ATOM 749 O O . GLY A 1 93 ? 3.917 -9.258 -7.041 1.00 75.31 93 GLY A O 1
ATOM 750 N N . PHE A 1 94 ? 2.587 -7.694 -6.092 1.00 79.81 94 PHE A N 1
ATOM 751 C CA . PHE A 1 94 ? 3.029 -7.868 -4.711 1.00 79.81 94 PHE A CA 1
ATOM 752 C C . PHE A 1 94 ? 1.937 -7.463 -3.712 1.00 79.81 94 PHE A C 1
ATOM 754 O O . PHE A 1 94 ? 1.241 -6.466 -3.902 1.00 79.81 94 PHE A O 1
ATOM 761 N N . GLU A 1 95 ? 1.820 -8.227 -2.631 1.00 81.12 95 GLU A N 1
ATOM 762 C CA . GLU A 1 95 ? 0.857 -7.986 -1.559 1.00 81.12 95 GLU A CA 1
ATOM 763 C C . GLU A 1 95 ? 1.364 -6.913 -0.598 1.00 81.12 95 GLU A C 1
ATOM 765 O O . GLU A 1 95 ? 2.324 -7.125 0.141 1.00 81.12 95 GLU A O 1
ATOM 770 N N . LEU A 1 96 ? 0.705 -5.751 -0.607 1.00 80.56 96 LEU A N 1
ATOM 771 C CA . LEU A 1 96 ? 1.010 -4.659 0.321 1.00 80.56 96 LEU A CA 1
ATOM 772 C C . LEU A 1 96 ? 0.630 -5.018 1.760 1.00 80.56 96 LEU A C 1
ATOM 774 O O . LEU A 1 96 ? 1.356 -4.686 2.689 1.00 80.56 96 LEU A O 1
ATOM 778 N N . LEU A 1 97 ? -0.488 -5.723 1.912 1.00 83.50 97 LEU A N 1
ATOM 779 C CA . LEU A 1 97 ? -1.034 -6.192 3.176 1.00 83.50 97 LEU A CA 1
ATOM 780 C C . LEU A 1 97 ? -1.382 -7.670 3.029 1.00 83.50 97 LEU A C 1
ATOM 782 O O . LEU A 1 97 ? -1.866 -8.073 1.971 1.00 83.50 97 LEU A O 1
ATOM 786 N N . SER A 1 98 ? -1.095 -8.477 4.049 1.00 81.06 98 SER A N 1
ATOM 787 C CA . SER A 1 98 ? -1.529 -9.876 4.049 1.00 81.06 98 SER A CA 1
ATOM 788 C C . SER A 1 98 ? -3.038 -9.947 4.284 1.00 81.06 98 SER A C 1
ATOM 790 O O . SER A 1 98 ? -3.613 -9.100 4.967 1.00 81.06 98 SER A O 1
ATOM 792 N N . SER A 1 99 ? -3.675 -10.997 3.765 1.00 80.31 99 SER A N 1
ATOM 793 C CA . SER A 1 99 ? -5.075 -11.289 4.099 1.00 80.31 99 SER A CA 1
ATOM 794 C C . SER A 1 99 ? -5.277 -11.465 5.607 1.00 80.31 99 SER A C 1
ATOM 796 O O . SER A 1 99 ? -6.336 -11.132 6.115 1.00 80.31 99 SER A O 1
ATOM 798 N N . GLU A 1 100 ? -4.261 -11.958 6.318 1.00 82.31 100 GLU A N 1
ATOM 799 C CA . GLU A 1 100 ? -4.278 -12.130 7.772 1.00 82.31 100 GLU A CA 1
ATOM 800 C C . GLU A 1 100 ? -4.392 -10.789 8.505 1.00 82.31 100 GLU A C 1
ATOM 802 O O . GLU A 1 100 ? -5.253 -10.638 9.364 1.00 82.31 100 GLU A O 1
ATOM 807 N N . SER A 1 101 ? -3.610 -9.780 8.112 1.00 83.88 101 SER A N 1
ATOM 808 C CA . SER A 1 101 ? -3.672 -8.446 8.718 1.00 83.88 101 SER A CA 1
ATOM 809 C C . SER A 1 101 ? -5.005 -7.737 8.429 1.00 83.88 101 SER A C 1
ATOM 811 O O . SER A 1 101 ? -5.484 -6.972 9.263 1.00 83.88 101 SER A O 1
ATOM 813 N N . ILE A 1 102 ? -5.645 -8.025 7.287 1.00 85.31 102 ILE A N 1
ATOM 814 C CA . ILE A 1 102 ? -7.007 -7.552 6.979 1.00 85.31 102 ILE A CA 1
ATOM 815 C C . ILE A 1 102 ? -8.044 -8.231 7.879 1.00 85.31 102 ILE A C 1
ATOM 817 O O . ILE A 1 102 ? -8.896 -7.547 8.444 1.00 85.31 102 ILE A O 1
ATOM 821 N N . SER A 1 103 ? -7.947 -9.547 8.072 1.00 85.12 103 SER A N 1
ATOM 822 C CA . SER A 1 103 ? -8.809 -10.262 9.017 1.00 85.12 103 SER A CA 1
ATOM 823 C C . SER A 1 103 ? -8.613 -9.762 10.451 1.00 85.12 103 SER A C 1
ATOM 825 O O . SER A 1 103 ? -9.590 -9.501 11.144 1.00 85.12 103 SER A O 1
ATOM 827 N N . GLU A 1 104 ? -7.368 -9.517 10.882 1.00 86.88 104 GLU A N 1
ATOM 828 C CA . GLU A 1 104 ? -7.092 -8.932 12.202 1.00 86.88 104 GLU A CA 1
ATOM 829 C C . GLU A 1 104 ? -7.743 -7.544 12.364 1.00 86.88 104 GLU A C 1
ATOM 831 O O . GLU A 1 104 ? -8.250 -7.241 13.443 1.00 86.88 104 GLU A O 1
ATOM 836 N N . MET A 1 105 ? -7.768 -6.716 11.310 1.00 85.44 105 MET A N 1
ATOM 837 C CA . MET A 1 105 ? -8.467 -5.420 11.310 1.00 85.44 105 MET A CA 1
ATOM 838 C C . MET A 1 105 ? -9.987 -5.552 11.430 1.00 85.44 105 MET A C 1
ATOM 840 O O . MET A 1 105 ? -10.631 -4.636 11.935 1.00 85.44 105 MET A O 1
ATOM 844 N N . ARG A 1 106 ? -10.559 -6.676 10.992 1.00 84.62 106 ARG A N 1
ATOM 845 C CA . ARG A 1 106 ? -11.983 -6.970 11.154 1.00 84.62 106 ARG A CA 1
ATOM 846 C C . ARG A 1 106 ? -12.311 -7.449 12.561 1.00 84.62 106 ARG A C 1
ATOM 848 O O . ARG A 1 106 ? -13.283 -6.987 13.141 1.00 84.62 106 ARG A O 1
ATOM 855 N N . ASP A 1 107 ? -11.503 -8.355 13.101 1.00 85.50 107 ASP A N 1
ATOM 856 C CA . ASP A 1 107 ? -11.881 -9.129 14.285 1.00 85.50 107 ASP A CA 1
ATOM 857 C C . ASP A 1 107 ? -11.487 -8.448 15.607 1.00 85.50 107 ASP A C 1
ATOM 859 O O . ASP A 1 107 ? -12.218 -8.528 16.597 1.00 85.50 107 ASP A O 1
ATOM 863 N N . LYS A 1 108 ? -10.342 -7.751 15.651 1.00 84.62 108 LYS A N 1
ATOM 864 C CA . LYS A 1 108 ? -9.843 -7.114 16.886 1.00 84.62 108 LYS A CA 1
ATOM 865 C C . LYS A 1 108 ? -10.720 -5.990 17.445 1.00 84.62 108 LYS A C 1
ATOM 867 O O . LYS A 1 108 ? -10.836 -5.927 18.669 1.00 84.62 108 LYS A O 1
ATOM 872 N N . PRO A 1 109 ? -11.377 -5.146 16.629 1.00 81.31 109 PRO A N 1
ATOM 873 C CA . PRO A 1 109 ? -12.272 -4.113 17.149 1.00 81.31 109 PRO A CA 1
ATOM 874 C C . PRO A 1 109 ? -13.384 -4.641 18.063 1.00 81.31 109 PRO A C 1
ATOM 876 O O . PRO A 1 109 ? -13.721 -3.992 19.051 1.00 81.31 109 PRO A O 1
ATOM 879 N N . PHE A 1 110 ? -13.904 -5.845 17.801 1.00 82.94 110 PHE A N 1
ATOM 880 C CA . PHE A 1 110 ? -14.909 -6.484 18.659 1.00 82.94 110 PHE A CA 1
ATOM 881 C C . PHE A 1 110 ? -14.340 -6.929 20.014 1.00 82.94 110 PHE A C 1
ATOM 883 O O . PHE A 1 110 ? -15.053 -6.953 21.018 1.00 82.94 110 PHE A O 1
ATOM 890 N N . GLN A 1 111 ? -13.047 -7.260 20.071 1.00 82.00 111 GLN A N 1
ATOM 891 C CA . GLN A 1 111 ? -12.373 -7.608 21.325 1.00 82.00 111 GLN A CA 1
ATOM 892 C C . GLN A 1 111 ? -12.193 -6.365 22.203 1.00 82.00 111 GLN A C 1
ATOM 894 O O . GLN A 1 111 ? -12.483 -6.415 23.397 1.00 82.00 111 GLN A O 1
ATOM 899 N N . TRP A 1 112 ? -11.826 -5.228 21.604 1.00 82.19 112 TRP A N 1
ATOM 900 C CA . TRP A 1 112 ? -11.648 -3.961 22.323 1.00 82.19 112 TRP A CA 1
ATOM 901 C C . TRP A 1 112 ? -12.949 -3.391 22.886 1.00 82.19 112 TRP A C 1
ATOM 903 O O . TRP A 1 112 ? -12.917 -2.722 23.914 1.00 82.19 112 TRP A O 1
ATOM 913 N N . LEU A 1 113 ? -14.095 -3.687 22.263 1.00 76.38 113 LEU A N 1
ATOM 914 C CA . LEU A 1 113 ? -15.410 -3.305 22.787 1.00 76.38 113 LEU A CA 1
ATOM 915 C C . LEU A 1 113 ? -15.692 -3.933 24.165 1.00 76.38 113 LEU A C 1
ATOM 917 O O . LEU A 1 113 ? -16.353 -3.328 25.007 1.00 76.38 113 LEU A O 1
ATOM 921 N N . ASN A 1 114 ? -15.177 -5.143 24.397 1.00 73.12 114 ASN A N 1
ATOM 922 C CA . ASN A 1 114 ? -15.382 -5.902 25.630 1.00 73.12 114 ASN A CA 1
ATOM 923 C C . ASN A 1 114 ? -14.296 -5.634 26.692 1.00 73.12 114 ASN A C 1
ATOM 925 O O . ASN A 1 114 ? -14.463 -5.994 27.860 1.00 73.12 114 ASN A O 1
ATOM 929 N N . GLU A 1 115 ? -13.186 -4.992 26.320 1.00 73.38 115 GLU A N 1
ATOM 930 C CA . GLU A 1 115 ? -12.075 -4.700 27.224 1.00 73.38 115 GLU A CA 1
ATOM 931 C C . GLU A 1 115 ? -12.297 -3.392 27.991 1.00 73.38 115 GLU A C 1
ATOM 933 O O . GLU A 1 115 ? -12.260 -2.292 27.452 1.00 73.38 115 GLU A O 1
ATOM 938 N N . THR A 1 116 ? -12.442 -3.493 29.312 1.00 59.31 116 THR A N 1
ATOM 939 C CA . THR A 1 116 ? -12.684 -2.351 30.218 1.00 59.31 116 THR A CA 1
ATOM 940 C C . THR A 1 116 ? -11.411 -1.541 30.545 1.00 59.31 116 THR A C 1
ATOM 942 O O . THR A 1 116 ? -11.298 -0.945 31.616 1.00 59.31 116 THR A O 1
ATOM 945 N N . GLY A 1 117 ? -10.414 -1.566 29.653 1.00 68.31 117 GLY A N 1
ATOM 946 C CA . GLY A 1 117 ? -9.049 -1.079 29.879 1.00 68.31 117 GLY A CA 1
ATOM 947 C C . GLY A 1 117 ? -8.627 0.090 28.982 1.00 68.31 117 GLY A C 1
ATOM 948 O O . GLY A 1 117 ? -9.447 0.848 28.479 1.00 68.31 117 GLY A O 1
ATOM 949 N N . ASN A 1 118 ? -7.313 0.245 28.783 1.00 77.88 118 ASN A N 1
ATOM 950 C CA . ASN A 1 118 ? -6.708 1.289 27.944 1.00 77.88 118 ASN A CA 1
ATOM 951 C C . ASN A 1 118 ? -6.846 0.953 26.443 1.00 77.88 118 ASN A C 1
ATOM 953 O O . ASN A 1 118 ? -5.851 0.733 25.750 1.00 77.88 118 ASN A O 1
ATOM 957 N N . PHE A 1 119 ? -8.090 0.853 25.968 1.00 79.94 119 PHE A N 1
ATOM 958 C CA . PHE A 1 119 ? -8.427 0.483 24.591 1.00 79.94 119 PHE A CA 1
ATOM 959 C C . PHE A 1 119 ? -7.823 1.458 23.573 1.00 79.94 119 PHE A C 1
ATOM 961 O O . PHE A 1 119 ? -7.364 1.026 22.522 1.00 79.94 119 PHE A O 1
ATOM 968 N N . GLU A 1 120 ? -7.717 2.752 23.903 1.00 81.38 120 GLU A N 1
ATOM 969 C CA . GLU A 1 120 ? -7.090 3.742 23.018 1.00 81.38 120 GLU A CA 1
ATOM 970 C C . GLU A 1 120 ? -5.645 3.376 22.673 1.00 81.38 120 GLU A C 1
ATOM 972 O O . GLU A 1 120 ? -5.240 3.458 21.516 1.00 81.38 120 GLU A O 1
ATOM 977 N N . ARG A 1 121 ? -4.871 2.934 23.670 1.00 84.50 121 ARG A N 1
ATOM 978 C CA . ARG A 1 121 ? -3.489 2.511 23.454 1.00 84.50 121 ARG A CA 1
ATOM 979 C C . ARG A 1 121 ? -3.416 1.238 22.617 1.00 84.50 121 ARG A C 1
ATOM 981 O O . ARG A 1 121 ? -2.549 1.137 21.762 1.00 84.50 121 ARG A O 1
ATOM 988 N N . MET A 1 122 ? -4.334 0.295 22.831 1.00 84.38 122 MET A N 1
ATOM 989 C CA . MET A 1 122 ? -4.388 -0.946 22.050 1.00 84.38 122 MET A CA 1
ATOM 990 C C . MET A 1 122 ? -4.746 -0.690 20.582 1.00 84.38 122 MET A C 1
ATOM 992 O O . MET A 1 122 ? -4.142 -1.301 19.700 1.00 84.38 122 MET A O 1
ATOM 996 N N . ILE A 1 123 ? -5.655 0.256 20.320 1.00 85.12 123 ILE A N 1
ATOM 997 C CA . ILE A 1 123 ? -5.991 0.716 18.968 1.00 85.12 123 ILE A CA 1
ATOM 998 C C . ILE A 1 123 ? -4.760 1.347 18.308 1.00 85.12 123 ILE A C 1
ATOM 1000 O O . ILE A 1 123 ? -4.382 0.925 17.220 1.00 85.12 123 ILE A O 1
ATOM 1004 N N . SER A 1 124 ? -4.090 2.290 18.980 1.00 86.44 124 SER A N 1
ATOM 1005 C CA . SER A 1 124 ? -2.901 2.963 18.438 1.00 86.44 124 SER A CA 1
ATOM 1006 C C . SER A 1 124 ? -1.711 2.025 18.210 1.00 86.44 124 SER A C 1
ATOM 1008 O O . SER A 1 124 ? -1.041 2.122 17.184 1.00 86.44 124 SER A O 1
ATOM 1010 N N . ASP A 1 125 ? -1.446 1.092 19.128 1.00 88.06 125 ASP A N 1
ATOM 1011 C CA . ASP A 1 125 ? -0.366 0.110 18.970 1.00 88.06 125 ASP A CA 1
ATOM 1012 C C . ASP A 1 125 ? -0.646 -0.821 17.774 1.00 88.06 125 ASP A C 1
ATOM 1014 O O . ASP A 1 125 ? 0.266 -1.193 17.027 1.00 88.06 125 ASP A O 1
ATOM 1018 N N . PHE A 1 126 ? -1.915 -1.183 17.557 1.00 88.19 126 PHE A N 1
ATOM 1019 C CA . PHE A 1 126 ? -2.308 -2.009 16.422 1.00 88.19 126 PHE A CA 1
ATOM 1020 C C . PHE A 1 126 ? -2.299 -1.245 15.094 1.00 88.19 126 PHE A C 1
ATOM 1022 O O . PHE A 1 126 ? -1.797 -1.773 14.102 1.00 88.19 126 PHE A O 1
ATOM 1029 N N . GLU A 1 127 ? -2.776 -0.001 15.077 1.00 89.44 127 GLU A N 1
ATOM 1030 C CA . GLU A 1 127 ? -2.641 0.912 13.941 1.00 89.44 127 GLU A CA 1
ATOM 1031 C C . GLU A 1 127 ? -1.171 1.015 13.518 1.00 89.44 127 GLU A C 1
ATOM 1033 O O . GLU A 1 127 ? -0.834 0.735 12.366 1.00 89.44 127 GLU A O 1
ATOM 1038 N N . TYR A 1 128 ? -0.274 1.299 14.468 1.00 90.56 128 TYR A N 1
ATOM 1039 C CA . TYR A 1 128 ? 1.157 1.399 14.197 1.00 90.56 128 TYR A CA 1
ATOM 1040 C C . TYR A 1 128 ? 1.727 0.107 13.600 1.00 90.56 128 TYR A C 1
ATOM 1042 O O . TYR A 1 128 ? 2.450 0.163 12.605 1.00 90.56 128 TYR A O 1
ATOM 1050 N N . LYS A 1 129 ? 1.357 -1.064 14.142 1.00 91.38 129 LYS A N 1
ATOM 1051 C CA . LYS A 1 129 ? 1.771 -2.375 13.607 1.00 91.38 129 LYS A CA 1
ATOM 1052 C C . LYS A 1 129 ? 1.386 -2.531 12.130 1.00 91.38 129 LYS A C 1
ATOM 1054 O O . LYS A 1 129 ? 2.199 -3.000 11.332 1.00 91.38 129 LYS A O 1
ATOM 1059 N N . ILE A 1 130 ? 0.160 -2.158 11.759 1.00 90.50 130 ILE A N 1
ATOM 1060 C CA . ILE A 1 130 ? -0.341 -2.290 10.382 1.00 90.50 130 ILE A CA 1
ATOM 1061 C C . ILE A 1 130 ? 0.363 -1.304 9.444 1.00 90.50 130 ILE A C 1
ATOM 1063 O O . ILE A 1 130 ? 0.798 -1.685 8.354 1.00 90.50 130 ILE A O 1
ATOM 1067 N N . LEU A 1 131 ? 0.519 -0.050 9.869 1.00 89.81 131 LEU A N 1
ATOM 1068 C CA . LEU A 1 131 ? 1.207 0.979 9.088 1.00 89.81 131 LEU A CA 1
ATOM 1069 C C . LEU A 1 131 ? 2.693 0.641 8.883 1.00 89.81 131 LEU A C 1
ATOM 1071 O O . LEU A 1 131 ? 3.221 0.791 7.777 1.00 89.81 131 LEU A O 1
ATOM 1075 N N . GLU A 1 132 ? 3.358 0.112 9.910 1.00 89.81 132 GLU A N 1
ATOM 1076 C CA . GLU A 1 132 ? 4.737 -0.369 9.818 1.00 89.81 132 GLU A CA 1
ATOM 1077 C C . GLU A 1 132 ? 4.853 -1.552 8.846 1.00 89.81 132 GLU A C 1
ATOM 1079 O O . GLU A 1 132 ? 5.780 -1.601 8.031 1.00 89.81 132 GLU A O 1
ATOM 1084 N N . GLU A 1 133 ? 3.904 -2.493 8.877 1.00 89.62 133 GLU A N 1
ATOM 1085 C CA . GLU A 1 133 ? 3.881 -3.617 7.942 1.00 89.62 133 GLU A CA 1
ATOM 1086 C C . GLU A 1 133 ? 3.786 -3.133 6.488 1.00 89.62 133 GLU A C 1
ATOM 1088 O O . GLU A 1 133 ? 4.578 -3.579 5.647 1.00 89.62 133 GLU A O 1
ATOM 1093 N N . ILE A 1 134 ? 2.874 -2.193 6.204 1.00 88.31 134 ILE A N 1
ATOM 1094 C CA . ILE A 1 134 ? 2.721 -1.556 4.887 1.00 88.31 134 ILE A CA 1
ATOM 1095 C C . ILE A 1 134 ? 4.049 -0.953 4.435 1.00 88.31 134 ILE A C 1
ATOM 1097 O O . ILE A 1 134 ? 4.517 -1.233 3.326 1.00 88.31 134 ILE A O 1
ATOM 1101 N N . GLU A 1 135 ? 4.675 -0.139 5.286 1.00 87.62 135 GLU A N 1
ATOM 1102 C CA . GLU A 1 135 ? 5.884 0.595 4.921 1.00 87.62 135 GLU A CA 1
ATOM 1103 C C . GLU A 1 135 ? 7.076 -0.345 4.718 1.00 87.62 135 GLU A C 1
ATOM 1105 O O . GLU A 1 135 ? 7.839 -0.193 3.759 1.00 87.62 135 GLU A O 1
ATOM 1110 N N . LYS A 1 136 ? 7.209 -1.378 5.554 1.00 89.25 136 LYS A N 1
ATOM 1111 C CA . LYS A 1 136 ? 8.257 -2.397 5.434 1.00 89.25 136 LYS A CA 1
ATOM 1112 C C . LYS A 1 136 ? 8.104 -3.210 4.153 1.00 89.25 136 LYS A C 1
ATOM 1114 O O . LYS A 1 136 ? 9.081 -3.414 3.426 1.00 89.25 136 LYS A O 1
ATOM 1119 N N . LYS A 1 137 ? 6.884 -3.661 3.850 1.00 87.19 137 LYS A N 1
ATOM 1120 C CA . LYS A 1 137 ? 6.566 -4.420 2.633 1.00 87.19 137 LYS A CA 1
ATOM 1121 C C . LYS A 1 137 ? 6.777 -3.575 1.376 1.00 87.19 137 LYS A C 1
ATOM 1123 O O . LYS A 1 137 ? 7.406 -4.043 0.424 1.00 87.19 137 LYS A O 1
ATOM 1128 N N . TYR A 1 138 ? 6.342 -2.318 1.391 1.00 85.62 138 TYR A N 1
ATOM 1129 C CA . TYR A 1 138 ? 6.568 -1.377 0.296 1.00 85.62 138 TYR A CA 1
ATOM 1130 C C . TYR A 1 138 ? 8.055 -1.062 0.094 1.00 85.62 138 TYR A C 1
ATOM 1132 O O . TYR A 1 138 ? 8.551 -1.131 -1.031 1.00 85.62 138 TYR A O 1
ATOM 1140 N N . SER A 1 139 ? 8.788 -0.781 1.172 1.00 85.88 139 SER A N 1
ATOM 1141 C CA . SER A 1 139 ? 10.226 -0.493 1.126 1.00 85.88 139 SER A CA 1
ATOM 1142 C C . SER A 1 139 ? 11.022 -1.677 0.586 1.00 85.88 139 SER A C 1
ATOM 1144 O O . SER A 1 139 ? 11.890 -1.500 -0.271 1.00 85.88 139 SER A O 1
ATOM 1146 N N . LYS A 1 140 ? 10.685 -2.900 1.016 1.00 85.69 140 LYS A N 1
ATOM 1147 C CA . LYS A 1 140 ? 11.291 -4.127 0.487 1.00 85.69 140 LYS A CA 1
ATOM 1148 C C . LYS A 1 140 ? 11.046 -4.266 -1.015 1.00 85.69 140 LYS A C 1
ATOM 1150 O O . LYS A 1 140 ? 11.989 -4.480 -1.776 1.00 85.69 140 LYS A O 1
ATOM 1155 N N . TRP A 1 141 ? 9.799 -4.089 -1.452 1.00 84.25 141 TRP A N 1
ATOM 1156 C CA . TRP A 1 141 ? 9.449 -4.115 -2.872 1.00 84.25 141 TRP A CA 1
ATOM 1157 C C . TRP A 1 141 ? 10.216 -3.048 -3.668 1.00 84.25 141 TRP A C 1
ATOM 1159 O O . TRP A 1 141 ? 10.737 -3.342 -4.748 1.00 84.25 141 TRP A O 1
ATOM 1169 N N . LEU A 1 142 ? 10.337 -1.833 -3.124 1.00 81.00 142 LEU A N 1
ATOM 1170 C CA . LEU A 1 142 ? 11.045 -0.725 -3.758 1.00 81.00 142 LEU A CA 1
ATOM 1171 C C . LEU A 1 142 ? 12.528 -1.060 -3.965 1.00 81.00 142 LEU A C 1
ATOM 1173 O O . LEU A 1 142 ? 13.041 -0.872 -5.067 1.00 81.00 142 LEU A O 1
ATOM 1177 N N . PHE A 1 143 ? 13.201 -1.593 -2.944 1.00 77.19 143 PHE A N 1
ATOM 1178 C CA . PHE A 1 143 ? 14.619 -1.947 -3.026 1.00 77.19 143 PHE A CA 1
ATOM 1179 C C . PHE A 1 143 ? 14.887 -3.142 -3.949 1.00 77.19 143 PHE A C 1
ATOM 1181 O O . PHE A 1 143 ? 15.799 -3.085 -4.773 1.00 77.19 143 PHE A O 1
ATOM 1188 N N . GLU A 1 144 ? 14.093 -4.213 -3.864 1.00 78.62 144 GLU A N 1
ATOM 1189 C CA . GLU A 1 144 ? 14.343 -5.436 -4.640 1.00 78.62 144 GLU A CA 1
ATOM 1190 C C . GLU A 1 144 ? 14.007 -5.278 -6.129 1.00 78.62 144 GLU A C 1
ATOM 1192 O O . GLU A 1 144 ? 14.703 -5.816 -6.995 1.00 78.62 144 GLU A O 1
ATOM 1197 N N . ARG A 1 145 ? 12.933 -4.547 -6.459 1.00 71.94 145 ARG A N 1
ATOM 1198 C CA . ARG A 1 145 ? 12.390 -4.527 -7.826 1.00 71.94 145 ARG A CA 1
ATOM 1199 C C . ARG A 1 145 ? 12.704 -3.274 -8.624 1.00 71.94 145 ARG A C 1
ATOM 1201 O O . ARG A 1 145 ? 12.465 -3.305 -9.832 1.00 71.94 145 ARG A O 1
ATOM 1208 N N . TRP A 1 146 ? 13.247 -2.209 -8.032 1.00 67.19 146 TRP A N 1
ATOM 1209 C CA . TRP A 1 146 ? 13.549 -0.984 -8.785 1.00 67.19 146 TRP A CA 1
ATOM 1210 C C . TRP A 1 146 ? 14.527 -1.249 -9.935 1.00 67.19 146 TRP A C 1
ATOM 1212 O O . TRP A 1 146 ? 14.197 -0.987 -11.096 1.00 67.19 146 TRP A O 1
ATOM 1222 N N . TRP A 1 147 ? 15.671 -1.881 -9.646 1.00 64.44 147 TRP A N 1
ATOM 1223 C CA . TRP A 1 147 ? 16.650 -2.185 -10.692 1.00 64.44 147 TRP A CA 1
ATOM 1224 C C . TRP A 1 147 ? 16.149 -3.271 -11.650 1.00 64.44 147 TRP A C 1
ATOM 1226 O O . TRP A 1 147 ? 16.258 -3.154 -12.871 1.00 64.44 147 TRP A O 1
ATOM 1236 N N . GLN A 1 148 ? 15.507 -4.307 -11.112 1.00 68.12 148 GLN A N 1
ATOM 1237 C CA . GLN A 1 148 ? 14.973 -5.396 -11.929 1.00 68.12 148 GLN A CA 1
ATOM 1238 C C . GLN A 1 148 ? 13.877 -4.925 -12.894 1.00 68.12 148 GLN A C 1
ATOM 1240 O O . GLN A 1 148 ? 13.767 -5.469 -13.989 1.00 68.12 148 GLN A O 1
ATOM 1245 N N . SER A 1 149 ? 13.081 -3.917 -12.531 1.00 67.19 149 SER A N 1
ATOM 1246 C CA . SER A 1 149 ? 12.002 -3.396 -13.379 1.00 67.19 149 SER A CA 1
ATOM 1247 C C . SER A 1 149 ? 12.533 -2.584 -14.557 1.00 67.19 149 SER A C 1
ATOM 1249 O O . SER A 1 149 ? 12.034 -2.754 -15.668 1.00 67.19 149 SER A O 1
ATOM 1251 N N . ALA A 1 150 ? 13.566 -1.761 -14.346 1.00 65.31 150 ALA A N 1
ATOM 1252 C CA . ALA A 1 150 ? 14.224 -1.034 -15.434 1.00 65.31 150 ALA A CA 1
ATOM 1253 C C . ALA A 1 150 ? 14.866 -2.004 -16.437 1.00 65.31 150 ALA A C 1
ATOM 1255 O O . ALA A 1 150 ? 14.619 -1.909 -17.639 1.00 65.31 150 ALA A O 1
ATOM 1256 N N . PH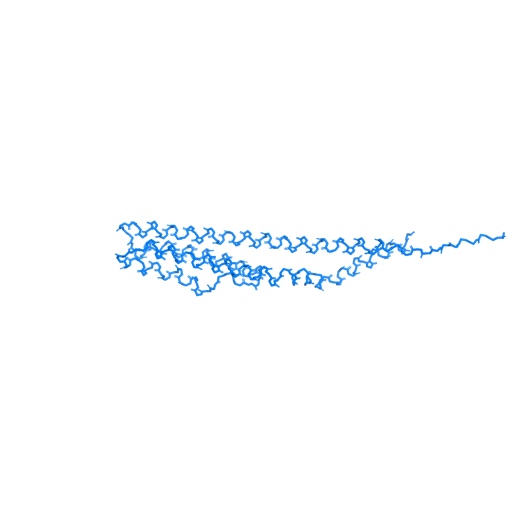E A 1 151 ? 15.598 -3.008 -15.942 1.00 67.19 151 PHE A N 1
ATOM 1257 C CA . PHE A 1 151 ? 16.190 -4.043 -16.793 1.00 67.19 151 PHE A CA 1
ATOM 1258 C C . PHE A 1 151 ? 15.141 -4.903 -17.504 1.00 67.19 151 PHE A C 1
ATOM 1260 O O . PHE A 1 151 ? 15.325 -5.249 -18.669 1.00 67.19 151 PHE A O 1
ATOM 1267 N N . ARG A 1 152 ? 14.027 -5.234 -16.842 1.00 68.62 152 ARG A N 1
ATOM 1268 C CA . ARG A 1 152 ? 12.950 -6.031 -17.442 1.00 68.62 152 ARG A CA 1
ATOM 1269 C C . ARG A 1 152 ? 12.253 -5.286 -18.576 1.00 68.62 152 ARG A C 1
ATOM 1271 O O . ARG A 1 152 ? 12.050 -5.877 -19.622 1.00 68.62 152 ARG A O 1
ATOM 1278 N N . ILE A 1 153 ? 11.971 -3.992 -18.425 1.00 68.25 153 ILE A N 1
ATOM 1279 C CA . ILE A 1 153 ? 11.375 -3.182 -19.503 1.00 68.25 153 ILE A CA 1
ATOM 1280 C C . ILE A 1 153 ? 12.302 -3.128 -20.723 1.00 68.25 153 ILE A C 1
ATOM 1282 O O . ILE A 1 153 ? 11.830 -3.278 -21.850 1.00 68.25 153 ILE A O 1
ATOM 1286 N N . ILE A 1 154 ? 13.611 -2.966 -20.504 1.00 67.38 154 ILE A N 1
ATOM 1287 C CA . ILE A 1 154 ? 14.614 -2.984 -21.579 1.00 67.38 154 ILE A CA 1
ATOM 1288 C C . ILE A 1 154 ? 14.673 -4.368 -22.245 1.00 67.38 154 ILE A C 1
ATOM 1290 O O . ILE A 1 154 ? 14.711 -4.461 -23.469 1.00 67.38 154 ILE A O 1
ATOM 1294 N N . LYS A 1 155 ? 14.633 -5.447 -21.455 1.00 71.75 155 LYS A N 1
ATOM 1295 C CA . LYS A 1 155 ? 14.663 -6.830 -21.950 1.00 71.75 155 LYS A CA 1
ATOM 1296 C C . LYS A 1 155 ? 13.397 -7.214 -22.721 1.00 71.75 155 LYS A C 1
ATOM 1298 O O . LYS A 1 155 ? 13.499 -7.814 -23.785 1.00 71.75 155 LYS A O 1
ATOM 1303 N N . ASP A 1 156 ? 12.219 -6.877 -22.213 1.00 73.38 156 ASP A N 1
ATOM 1304 C CA . ASP A 1 156 ? 10.940 -7.266 -22.816 1.00 73.38 156 ASP A CA 1
ATOM 1305 C C . ASP A 1 156 ? 10.688 -6.495 -24.120 1.00 73.38 156 ASP A C 1
ATOM 1307 O O . ASP A 1 156 ? 10.131 -7.036 -25.074 1.00 73.38 156 ASP A O 1
ATOM 1311 N N . ASN A 1 157 ? 11.180 -5.255 -24.204 1.00 72.12 157 ASN A N 1
ATOM 1312 C CA . ASN A 1 157 ? 11.055 -4.410 -25.391 1.00 72.12 157 ASN A CA 1
ATOM 1313 C C . ASN A 1 157 ? 12.309 -4.406 -26.275 1.00 72.12 157 ASN A C 1
ATOM 1315 O O . ASN A 1 157 ? 12.372 -3.627 -27.224 1.00 72.12 157 ASN A O 1
ATOM 1319 N N . TRP A 1 158 ? 13.290 -5.281 -26.018 1.00 75.31 158 TRP A N 1
ATOM 1320 C CA . TRP A 1 158 ? 14.558 -5.336 -26.759 1.00 75.31 158 TRP A CA 1
ATOM 1321 C C . TRP A 1 158 ? 14.347 -5.454 -28.273 1.00 75.31 158 TRP A C 1
ATOM 1323 O O . TRP A 1 158 ? 15.061 -4.813 -29.033 1.00 75.31 158 TRP A O 1
ATOM 1333 N N . LYS A 1 159 ? 13.342 -6.219 -28.723 1.00 73.81 159 LYS A N 1
ATOM 1334 C CA . LYS A 1 159 ? 13.034 -6.368 -30.156 1.00 73.81 159 LYS A CA 1
ATOM 1335 C C . LYS A 1 159 ? 12.544 -5.057 -30.768 1.00 73.81 159 LYS A C 1
ATOM 1337 O O . LYS A 1 159 ? 13.029 -4.663 -31.820 1.00 73.81 159 LYS A O 1
ATOM 1342 N N . SER A 1 160 ? 11.621 -4.368 -30.101 1.00 74.12 160 SER A N 1
ATOM 1343 C CA . SER A 1 160 ? 11.108 -3.066 -30.541 1.00 74.12 160 SER A CA 1
ATOM 1344 C C . SER A 1 160 ? 12.208 -2.008 -30.524 1.00 74.12 160 SER A C 1
ATOM 1346 O O . SER A 1 160 ? 12.343 -1.238 -31.466 1.00 74.12 160 SER A O 1
ATOM 1348 N N . ILE A 1 161 ? 13.047 -2.027 -29.488 1.00 71.81 161 ILE A N 1
ATOM 1349 C CA . ILE A 1 161 ? 14.232 -1.179 -29.374 1.00 71.81 161 ILE A CA 1
ATOM 1350 C C . ILE A 1 161 ? 15.206 -1.460 -30.527 1.00 71.81 161 ILE A C 1
ATOM 1352 O O . ILE A 1 161 ? 15.653 -0.527 -31.184 1.00 71.81 161 ILE A O 1
ATOM 1356 N N . ALA A 1 162 ? 15.486 -2.729 -30.828 1.00 72.88 162 ALA A N 1
ATOM 1357 C CA . ALA A 1 162 ? 16.357 -3.127 -31.929 1.00 72.88 162 ALA A CA 1
ATOM 1358 C C . ALA A 1 162 ? 15.788 -2.714 -33.293 1.00 72.88 162 ALA A C 1
ATOM 1360 O O . ALA A 1 162 ? 16.547 -2.270 -34.146 1.00 72.88 162 ALA A O 1
ATOM 1361 N N . ILE A 1 163 ? 14.467 -2.796 -33.490 1.00 77.69 163 ILE A N 1
ATOM 1362 C CA . ILE A 1 163 ? 13.793 -2.316 -34.706 1.00 77.69 163 ILE A CA 1
ATOM 1363 C C . ILE A 1 163 ? 13.928 -0.798 -34.834 1.00 77.69 163 ILE A C 1
ATOM 1365 O O . ILE A 1 163 ? 14.299 -0.324 -35.898 1.00 77.69 163 ILE A O 1
ATOM 1369 N N . VAL A 1 164 ? 13.689 -0.031 -33.766 1.00 74.38 164 VAL A N 1
ATOM 1370 C CA . VAL A 1 164 ? 13.851 1.434 -33.789 1.00 74.38 164 VAL A CA 1
ATOM 1371 C C . VAL A 1 164 ? 15.299 1.816 -34.091 1.00 74.38 164 VAL A C 1
ATOM 1373 O O . VAL A 1 164 ? 15.537 2.679 -34.931 1.00 74.38 164 VAL A O 1
ATOM 1376 N N . VAL A 1 165 ? 16.270 1.139 -33.473 1.00 73.50 165 VAL A N 1
ATOM 1377 C CA . VAL A 1 165 ? 17.694 1.351 -33.767 1.00 73.50 165 VAL A CA 1
ATOM 1378 C C . VAL A 1 165 ? 18.012 0.974 -35.217 1.00 73.50 165 VAL A C 1
ATOM 1380 O O . VAL A 1 165 ? 18.661 1.753 -35.904 1.00 73.50 165 VAL A O 1
ATOM 1383 N N . MET A 1 166 ? 17.509 -0.153 -35.727 1.00 74.69 166 MET A N 1
ATOM 1384 C CA . MET A 1 166 ? 17.688 -0.563 -37.126 1.00 74.69 166 MET A CA 1
ATOM 1385 C C . MET A 1 166 ? 17.048 0.417 -38.116 1.00 74.69 166 MET A C 1
ATOM 1387 O O . MET A 1 166 ? 17.665 0.734 -39.125 1.00 74.69 166 MET A O 1
ATOM 1391 N N . CYS A 1 167 ? 15.849 0.933 -37.837 1.00 76.06 167 CYS A N 1
ATOM 1392 C CA . CYS A 1 167 ? 15.187 1.939 -38.668 1.00 76.06 167 CYS A CA 1
ATOM 1393 C C . CYS A 1 167 ? 15.961 3.261 -38.678 1.00 76.06 167 CYS A C 1
ATOM 1395 O O . CYS A 1 167 ? 16.125 3.851 -39.742 1.00 76.06 167 CYS A O 1
ATOM 1397 N N . LEU A 1 168 ? 16.482 3.694 -37.525 1.00 70.75 168 LEU A N 1
ATOM 1398 C CA . LEU A 1 168 ? 17.350 4.869 -37.441 1.00 70.75 168 LEU A CA 1
ATOM 1399 C C . LEU A 1 168 ? 18.635 4.656 -38.252 1.00 70.75 168 LEU A C 1
ATOM 1401 O O . LEU A 1 168 ? 18.984 5.507 -39.067 1.00 70.75 168 LEU A O 1
ATOM 1405 N N . LEU A 1 169 ? 19.283 3.495 -38.117 1.00 67.88 169 LEU A N 1
ATOM 1406 C CA . LEU A 1 169 ? 20.472 3.138 -38.898 1.00 67.88 169 LEU A CA 1
ATOM 1407 C C . LEU A 1 169 ? 20.193 3.085 -40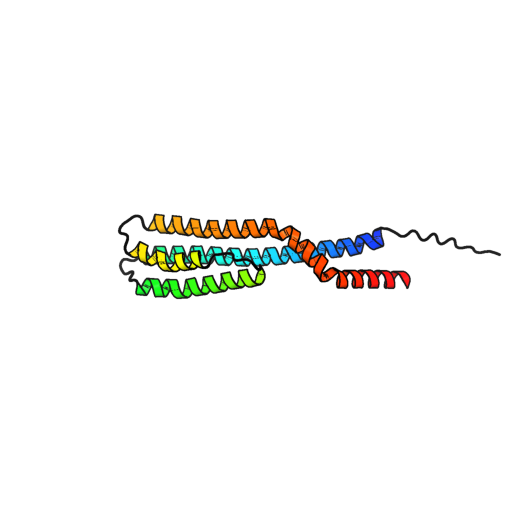.403 1.00 67.88 169 LEU A C 1
ATOM 1409 O O . LEU A 1 169 ? 21.003 3.567 -41.187 1.00 67.88 169 LEU A O 1
ATOM 1413 N N . PHE A 1 170 ? 19.041 2.554 -40.811 1.00 70.81 170 PHE A N 1
ATOM 1414 C CA . PHE A 1 170 ? 18.642 2.494 -42.215 1.00 70.81 170 PHE A CA 1
ATOM 1415 C C . PHE A 1 170 ? 18.353 3.889 -42.783 1.00 70.81 170 PHE A C 1
ATOM 1417 O O . PHE A 1 170 ? 18.797 4.200 -43.882 1.00 70.81 170 PHE A O 1
ATOM 1424 N N . SER A 1 171 ? 17.683 4.760 -42.016 1.00 69.38 171 SER A N 1
ATOM 1425 C CA . SER A 1 171 ? 17.433 6.154 -42.415 1.00 69.38 171 SER A CA 1
ATOM 1426 C C . SER A 1 171 ? 18.708 6.993 -42.534 1.00 69.38 171 SER A C 1
ATOM 1428 O O . SER A 1 171 ? 18.748 7.920 -43.333 1.00 69.38 171 SER A O 1
ATOM 1430 N N . LEU A 1 172 ? 19.750 6.637 -41.778 1.00 60.41 172 LEU A N 1
ATOM 1431 C CA . LEU A 1 172 ? 21.069 7.269 -41.818 1.00 60.41 172 LEU A CA 1
ATOM 1432 C C . LEU A 1 172 ? 21.988 6.697 -42.904 1.00 60.41 172 LEU A C 1
ATOM 1434 O O . LEU A 1 172 ? 22.940 7.359 -43.278 1.00 60.41 172 LEU A O 1
ATOM 1438 N N . TYR A 1 173 ? 21.743 5.474 -43.386 1.00 61.94 173 TYR A N 1
ATOM 1439 C CA . TYR A 1 173 ? 22.489 4.878 -44.504 1.00 61.94 173 TYR A CA 1
ATOM 1440 C C . TYR A 1 173 ? 21.960 5.340 -45.871 1.00 61.94 173 TYR A C 1
ATOM 1442 O O . TYR A 1 173 ? 22.660 5.267 -46.877 1.00 61.94 173 TYR A O 1
ATOM 1450 N N . LEU A 1 174 ? 20.701 5.783 -45.910 1.00 56.06 174 LEU A N 1
ATOM 1451 C CA . LEU A 1 174 ? 20.020 6.282 -47.106 1.00 56.06 174 LEU A CA 1
ATOM 1452 C C . LEU A 1 174 ? 20.251 7.783 -47.363 1.00 56.06 174 LEU A C 1
ATOM 1454 O O . LEU A 1 174 ? 19.784 8.285 -48.386 1.00 56.06 174 LEU A O 1
ATOM 1458 N N . PHE A 1 175 ? 20.935 8.476 -46.449 1.00 48.81 175 PHE A N 1
ATOM 1459 C CA . PHE A 1 175 ? 21.252 9.905 -46.489 1.00 48.81 175 PHE A CA 1
ATOM 1460 C C . PHE A 1 175 ? 22.768 10.104 -46.455 1.00 48.81 175 PHE A C 1
ATOM 1462 O O . PHE A 1 175 ? 23.249 11.034 -47.138 1.00 48.81 175 PHE A O 1
#

Mean predicted aligned error: 11.76 Å

Nearest PDB structures (foldseek):
  4r61-assembly1_A  TM=4.028E-01  e=5.602E-01  Human immunodeficiency virus 1
  8ek4-assembly1_A  TM=3.829E-01  e=1.584E+00  synthetic construct
  2efk-assembly1_A-2  TM=3.771E-01  e=2.955E+00  Homo sapiens
  8w6f-assembly2_B  TM=2.744E-01  e=4.036E+00  artificial sequences